Protein AF-R5KH05-F1 (afdb_monomer_lite)

pLDDT: mean 71.32, std 15.43, range [45.47, 95.12]

Secondary structure (DSSP, 8-state):
-THHHHTSSSHHHHHHHHHHHHHHHHHHTSTTHHHHHHHHS-----EETTEE-----HHHHHHHHHHHHHHHHHHHHHHHHHHHSGGGSHHHHHHHHHHHHHHHHHHHHHHHHHHHHHHHHHHHTS---SS-SSHHHHHHHTSSSS-S---

Sequence (151 aa):
MPIQQFIKREKSAGIVLGVSIVIALLLANSPWSEEYFHLFEHKVGFMFNGEPVLYYSLHHWINDGLMSMFFFVVGLELKREFIGGELADPRNTILPIGAAVAGMLVPLLRCGARAQARVHRRRACQPPQHGTANRRRRGRNARSGHNLHPT

Radius of gyration: 29.26 Å; chains: 1; bounding box: 103×37×59 Å

Foldseek 3Di:
DCVVVCVPDPVNVVVVVVVVVVVVVCCCPDPCVVVVVCQQQVQPFDDDPNDRPDRDGNVRVCVVVVVVVVVVVVVVVVVCCCVPHPVVPVVVVVVVVVVVVCVVVVCCVVVVVVVVVVVVVVVVPDPPPPDDPPPVVVVVVVVPPPDDDDD

Structure (mmCIF, N/CA/C/O backbone):
data_AF-R5KH05-F1
#
_entry.id   AF-R5KH05-F1
#
loop_
_atom_site.group_PDB
_atom_site.id
_atom_site.type_symbol
_atom_site.label_atom_id
_atom_site.label_alt_id
_atom_site.label_comp_id
_atom_site.label_asym_id
_atom_site.label_entity_id
_atom_site.label_seq_id
_atom_site.pdbx_PDB_ins_code
_atom_site.Cartn_x
_atom_site.Cartn_y
_atom_site.Cartn_z
_atom_site.occupancy
_atom_site.B_iso_or_equiv
_atom_site.auth_seq_id
_atom_site.auth_comp_id
_atom_site.auth_asym_id
_atom_site.auth_atom_id
_atom_site.pdbx_PDB_model_num
ATOM 1 N N . MET A 1 1 ? -31.233 -1.578 -12.478 1.00 46.84 1 MET A N 1
ATOM 2 C CA . MET A 1 1 ? -30.259 -2.341 -13.296 1.00 46.84 1 MET A CA 1
ATOM 3 C C . MET A 1 1 ? -29.358 -3.175 -12.381 1.00 46.84 1 MET A C 1
ATOM 5 O O . MET A 1 1 ? -28.968 -2.654 -11.339 1.00 46.84 1 MET A O 1
ATOM 9 N N . PRO A 1 2 ? -29.025 -4.433 -12.730 1.00 61.19 2 PRO A N 1
ATOM 10 C CA . PRO A 1 2 ? -28.326 -5.397 -11.856 1.00 61.19 2 PRO A CA 1
ATOM 11 C C . PRO A 1 2 ? -26.914 -4.966 -11.405 1.00 61.19 2 PRO A C 1
ATOM 13 O O . PRO A 1 2 ? -26.422 -5.432 -10.382 1.00 61.19 2 PRO A O 1
ATOM 16 N N . ILE A 1 3 ? -26.303 -3.991 -12.084 1.00 61.16 3 ILE A N 1
ATOM 17 C CA . ILE A 1 3 ? -25.019 -3.373 -11.709 1.00 61.16 3 ILE A CA 1
ATOM 18 C C . ILE A 1 3 ? -25.099 -2.662 -10.340 1.00 61.16 3 ILE A C 1
ATOM 20 O O . ILE A 1 3 ? -24.138 -2.672 -9.577 1.00 61.16 3 ILE A O 1
ATOM 24 N N . GLN A 1 4 ? -26.268 -2.134 -9.955 1.00 61.19 4 GLN A N 1
ATOM 25 C CA . GLN A 1 4 ? -26.442 -1.441 -8.669 1.00 61.19 4 GLN A CA 1
ATOM 26 C C . GLN A 1 4 ? -26.408 -2.373 -7.444 1.00 61.19 4 GLN A C 1
ATOM 28 O O . GLN A 1 4 ? -26.250 -1.897 -6.322 1.00 61.19 4 GLN A O 1
ATOM 33 N N . GLN A 1 5 ? -26.528 -3.692 -7.636 1.00 62.44 5 GLN A N 1
ATOM 34 C CA . GLN A 1 5 ? -26.435 -4.681 -6.554 1.00 62.44 5 GLN A CA 1
ATOM 35 C C . GLN A 1 5 ? -25.016 -5.253 -6.406 1.00 62.44 5 GLN A C 1
ATOM 37 O O . GLN A 1 5 ? -24.610 -5.548 -5.289 1.00 62.44 5 GLN A O 1
ATOM 42 N N . PHE A 1 6 ? -24.221 -5.286 -7.484 1.00 56.44 6 PHE A N 1
ATOM 43 C CA . PHE A 1 6 ? -22.777 -5.579 -7.440 1.00 56.44 6 PHE A CA 1
ATOM 44 C C . PHE A 1 6 ? -21.954 -4.468 -6.761 1.00 56.44 6 PHE A C 1
ATOM 46 O O . PHE A 1 6 ? -20.852 -4.702 -6.273 1.00 56.44 6 PHE A O 1
ATOM 53 N N . ILE A 1 7 ? -22.514 -3.258 -6.696 1.00 58.47 7 ILE A N 1
ATOM 54 C CA . ILE A 1 7 ? -21.934 -2.062 -6.065 1.00 58.47 7 ILE A CA 1
ATOM 55 C C . ILE A 1 7 ? -22.275 -1.973 -4.558 1.00 58.47 7 ILE A C 1
ATOM 57 O O . ILE A 1 7 ? -21.705 -1.161 -3.833 1.00 58.47 7 ILE A O 1
ATOM 61 N N . LYS A 1 8 ? -23.135 -2.860 -4.032 1.00 57.97 8 LYS A N 1
ATOM 62 C CA . LYS A 1 8 ? -23.288 -3.083 -2.583 1.00 57.97 8 LYS A CA 1
ATOM 63 C C . LYS A 1 8 ? -22.264 -4.146 -2.130 1.00 57.97 8 LYS A C 1
ATOM 65 O O . LYS A 1 8 ? -22.435 -5.311 -2.445 1.00 57.97 8 LYS A O 1
ATOM 70 N N . ARG A 1 9 ? -21.211 -3.932 -1.344 1.00 62.25 9 ARG A N 1
ATOM 71 C CA . ARG A 1 9 ? -20.579 -2.732 -0.782 1.00 62.25 9 ARG A CA 1
ATOM 72 C C . ARG A 1 9 ? -19.131 -3.008 -0.301 1.00 62.25 9 ARG A C 1
ATOM 74 O O . ARG A 1 9 ? -18.469 -2.076 0.109 1.00 62.25 9 ARG A O 1
ATOM 81 N N . GLU A 1 10 ? -18.622 -4.247 -0.368 1.00 63.44 10 GLU A N 1
ATOM 82 C CA . GLU A 1 10 ? -17.256 -4.610 0.089 1.00 63.44 10 GLU A CA 1
ATOM 83 C C . GLU A 1 10 ? -16.629 -5.729 -0.770 1.00 63.44 10 GLU A C 1
ATOM 85 O O . GLU A 1 10 ? -15.452 -5.685 -1.120 1.00 63.44 10 GLU A O 1
ATOM 90 N N . LYS A 1 11 ? -17.430 -6.716 -1.199 1.00 70.06 11 LYS A N 1
ATOM 91 C CA . LYS A 1 11 ? -16.936 -7.887 -1.950 1.00 70.06 11 LYS A CA 1
ATOM 92 C C . LYS A 1 11 ? -16.467 -7.580 -3.379 1.00 70.06 11 LYS A C 1
ATOM 94 O O . LYS A 1 11 ? -15.615 -8.290 -3.904 1.00 70.06 11 LYS A O 1
ATOM 99 N N . SER A 1 12 ? -17.001 -6.539 -4.016 1.00 79.12 12 SER A N 1
ATOM 100 C CA . SER A 1 12 ? -16.656 -6.186 -5.398 1.00 79.12 12 SER A CA 1
ATOM 101 C C . SER A 1 12 ? -15.227 -5.662 -5.540 1.00 79.12 12 SER A C 1
ATOM 103 O O . SER A 1 12 ? -14.558 -6.010 -6.511 1.00 79.12 12 SER A O 1
ATOM 105 N N . ALA A 1 13 ? -14.721 -4.918 -4.551 1.00 82.31 13 ALA A N 1
ATOM 106 C CA . ALA A 1 13 ? -13.339 -4.441 -4.541 1.00 82.31 13 ALA A CA 1
ATOM 107 C C . ALA A 1 13 ? -12.331 -5.606 -4.531 1.00 82.31 13 ALA A C 1
ATOM 109 O O . ALA A 1 13 ? -11.367 -5.597 -5.295 1.00 82.31 13 ALA A O 1
ATOM 110 N N . GLY A 1 14 ? -12.598 -6.652 -3.738 1.00 84.69 14 GLY A N 1
ATOM 111 C CA . GLY A 1 14 ? -11.755 -7.850 -3.683 1.00 84.69 14 GLY A CA 1
ATOM 112 C C . GLY A 1 14 ? -11.722 -8.636 -4.998 1.00 84.69 14 GLY A C 1
ATOM 113 O O . GLY A 1 14 ? -10.662 -9.104 -5.405 1.00 84.69 14 GLY A O 1
ATOM 114 N N . ILE A 1 15 ? -12.856 -8.735 -5.702 1.00 87.75 15 ILE A N 1
ATOM 115 C CA . ILE A 1 15 ? -12.928 -9.404 -7.013 1.00 87.75 15 ILE A CA 1
ATOM 116 C C . ILE A 1 15 ? -12.121 -8.626 -8.057 1.00 87.75 15 ILE A C 1
ATOM 118 O O . ILE A 1 15 ? -11.335 -9.226 -8.787 1.00 87.75 15 ILE A O 1
ATOM 122 N N . VAL A 1 16 ? -12.267 -7.297 -8.105 1.00 88.44 16 VAL A N 1
ATOM 123 C CA . VAL A 1 16 ? -11.503 -6.444 -9.032 1.00 88.44 16 VAL A CA 1
ATOM 124 C C . VAL A 1 16 ? -10.000 -6.557 -8.764 1.00 88.44 16 VAL A C 1
ATOM 126 O O . VAL A 1 16 ? -9.224 -6.719 -9.706 1.00 88.44 16 VAL A O 1
ATOM 129 N N . LEU A 1 17 ? -9.583 -6.548 -7.493 1.00 89.44 17 LEU A N 1
ATOM 130 C CA . LEU A 1 17 ? -8.180 -6.737 -7.118 1.00 89.44 17 LEU A CA 1
ATOM 131 C C . LEU A 1 17 ? -7.660 -8.121 -7.534 1.00 89.44 17 LEU A C 1
ATOM 133 O O . LEU A 1 17 ? -6.582 -8.220 -8.115 1.00 89.44 17 LEU A O 1
ATOM 137 N N . GLY A 1 18 ? -8.434 -9.180 -7.286 1.00 91.75 18 GLY A N 1
ATOM 138 C CA . GLY A 1 18 ? -8.072 -10.544 -7.676 1.00 91.75 18 GLY A CA 1
ATOM 139 C C . GLY A 1 18 ? -7.880 -10.689 -9.186 1.00 91.75 18 GLY A C 1
ATOM 140 O O . GLY A 1 18 ? -6.864 -11.221 -9.628 1.00 91.75 18 GLY A O 1
ATOM 141 N N . VAL A 1 19 ? -8.807 -10.152 -9.983 1.00 93.25 19 VAL A N 1
ATOM 142 C CA . VAL A 1 19 ? -8.694 -10.144 -11.451 1.00 93.25 19 VAL A CA 1
ATOM 143 C C . VAL A 1 19 ? -7.465 -9.348 -11.904 1.00 93.25 19 VAL A C 1
ATOM 145 O O . VAL A 1 19 ? -6.727 -9.819 -12.766 1.00 93.25 19 VAL A O 1
ATOM 148 N N . SER A 1 20 ? -7.196 -8.193 -11.288 1.00 90.25 20 SER A N 1
ATOM 149 C CA . SER A 1 20 ? -6.003 -7.383 -11.575 1.00 90.25 20 SER A CA 1
ATOM 150 C C . SER A 1 20 ? -4.701 -8.160 -11.342 1.00 90.25 20 SER A C 1
ATOM 152 O O . SER A 1 20 ? -3.822 -8.164 -12.202 1.00 90.25 20 SER A O 1
ATOM 154 N N . ILE A 1 21 ? -4.600 -8.903 -10.233 1.00 93.56 21 ILE A N 1
ATOM 155 C CA . ILE A 1 21 ? -3.429 -9.743 -9.928 1.00 93.56 21 ILE A CA 1
ATOM 156 C C . ILE A 1 21 ? -3.253 -10.846 -10.975 1.00 93.56 21 ILE A C 1
ATOM 158 O O . ILE A 1 21 ? -2.136 -11.080 -11.434 1.00 93.56 21 ILE A O 1
ATOM 162 N N . VAL A 1 22 ? -4.338 -11.516 -11.375 1.00 94.12 22 VAL A N 1
ATOM 163 C CA . VAL A 1 22 ? -4.277 -12.568 -12.403 1.00 94.12 22 VAL A CA 1
ATOM 164 C C . VAL A 1 22 ? -3.777 -11.996 -13.729 1.00 94.12 22 VAL A C 1
ATOM 166 O O . VAL A 1 22 ? -2.877 -12.571 -14.336 1.00 94.12 22 VAL A O 1
ATOM 169 N N . ILE A 1 23 ? -4.298 -10.842 -14.151 1.00 89.69 23 ILE A N 1
ATOM 170 C CA . ILE A 1 23 ? -3.843 -10.156 -15.368 1.00 89.69 23 ILE A CA 1
ATOM 171 C C . ILE A 1 23 ? -2.360 -9.778 -15.252 1.00 89.69 23 ILE A C 1
ATOM 173 O O . ILE A 1 23 ? -1.593 -10.050 -16.172 1.00 89.69 23 ILE A O 1
ATOM 177 N N . ALA A 1 24 ? -1.935 -9.216 -14.117 1.00 86.69 24 ALA A N 1
ATOM 178 C CA . ALA A 1 24 ? -0.541 -8.847 -13.882 1.00 86.69 24 ALA A CA 1
ATOM 179 C C . ALA A 1 24 ? 0.403 -10.060 -13.946 1.00 86.69 24 ALA A C 1
ATOM 181 O O . ALA A 1 24 ? 1.466 -9.977 -14.556 1.00 86.69 24 ALA A O 1
ATOM 182 N N . LEU A 1 25 ? 0.009 -11.205 -13.376 1.00 87.44 25 LEU A N 1
ATOM 183 C CA . LEU A 1 25 ? 0.785 -12.445 -13.453 1.00 87.44 25 LEU A CA 1
ATOM 184 C C . LEU A 1 25 ? 0.860 -12.991 -14.880 1.00 87.44 25 LEU A C 1
ATOM 186 O O . LEU A 1 25 ? 1.933 -13.418 -15.303 1.00 87.44 25 LEU A O 1
ATOM 190 N N . LEU A 1 26 ? -0.246 -12.969 -15.627 1.00 87.38 26 LEU A N 1
ATOM 191 C CA . LEU A 1 26 ? -0.256 -13.404 -17.025 1.00 87.38 26 LEU A CA 1
ATOM 192 C C . LEU A 1 26 ? 0.657 -12.526 -17.885 1.00 87.38 26 LEU A C 1
ATOM 194 O O . LEU A 1 26 ? 1.440 -13.057 -18.666 1.00 87.38 26 LEU A O 1
ATOM 198 N N . LEU A 1 27 ? 0.609 -11.204 -17.703 1.00 81.12 27 LEU A N 1
ATOM 199 C CA . LEU A 1 27 ? 1.485 -10.264 -18.406 1.00 81.12 27 LEU A CA 1
ATOM 200 C C . LEU A 1 27 ? 2.958 -10.450 -18.021 1.00 81.12 27 LEU A C 1
ATOM 202 O O . LEU A 1 27 ? 3.815 -10.457 -18.899 1.00 81.12 27 LEU A O 1
ATOM 206 N N . ALA A 1 28 ? 3.259 -10.669 -16.738 1.00 77.88 28 ALA A N 1
ATOM 207 C CA . ALA A 1 28 ? 4.629 -10.870 -16.263 1.00 77.88 28 ALA A CA 1
ATOM 208 C C . ALA A 1 28 ? 5.263 -12.184 -16.752 1.00 77.88 28 ALA A C 1
ATOM 210 O O . ALA A 1 28 ? 6.471 -12.237 -16.955 1.00 77.88 28 ALA A O 1
ATOM 211 N N . ASN A 1 29 ? 4.464 -13.240 -16.941 1.00 83.62 29 ASN A N 1
ATOM 212 C CA . ASN A 1 29 ? 4.936 -14.528 -17.469 1.00 83.62 29 ASN A CA 1
ATOM 213 C C . ASN A 1 29 ? 4.856 -14.610 -19.006 1.00 83.62 29 ASN A C 1
ATOM 215 O O . ASN A 1 29 ? 5.259 -15.616 -19.588 1.00 83.62 29 ASN A O 1
ATOM 219 N N . SER A 1 30 ? 4.323 -13.579 -19.666 1.00 78.81 30 SER A N 1
ATOM 220 C CA . SER A 1 30 ? 4.179 -13.528 -21.119 1.00 78.81 30 SER A CA 1
ATOM 221 C C . SER A 1 30 ? 5.464 -13.022 -21.796 1.00 78.81 30 SER A C 1
ATOM 223 O O . SER A 1 30 ? 6.171 -12.179 -21.233 1.00 78.81 30 SER A O 1
ATOM 225 N N . PRO A 1 31 ? 5.767 -13.465 -23.034 1.00 67.88 31 PRO A N 1
ATOM 226 C CA . PRO A 1 31 ? 6.862 -12.923 -23.846 1.00 67.88 31 PRO A CA 1
ATOM 227 C C . PRO A 1 31 ? 6.745 -11.414 -24.149 1.00 67.88 31 PRO A C 1
ATOM 229 O O . PRO A 1 31 ? 7.735 -10.807 -24.534 1.00 67.88 31 PRO A O 1
ATOM 232 N N . TRP A 1 32 ? 5.584 -10.782 -23.920 1.00 60.75 32 TRP A N 1
ATOM 233 C CA . TRP A 1 32 ? 5.419 -9.316 -23.970 1.00 60.75 32 TRP A CA 1
ATOM 234 C C . TRP A 1 32 ? 5.926 -8.570 -22.728 1.00 60.75 32 TRP A C 1
ATOM 236 O O . TRP A 1 32 ? 5.787 -7.349 -22.635 1.00 60.75 32 TRP A O 1
ATOM 246 N N . SER A 1 33 ? 6.517 -9.281 -21.767 1.00 62.84 33 SER A N 1
ATOM 247 C CA . SER A 1 33 ? 7.114 -8.663 -20.585 1.00 62.84 33 SER A CA 1
ATOM 248 C C . SER A 1 33 ? 8.182 -7.631 -20.953 1.00 62.84 33 SER A C 1
ATOM 250 O O . SER A 1 33 ? 8.201 -6.570 -20.341 1.00 62.84 33 SER A O 1
ATOM 252 N N . GLU A 1 34 ? 9.002 -7.865 -21.984 1.00 61.47 34 GLU A N 1
ATOM 253 C CA . GLU A 1 34 ? 10.038 -6.909 -22.399 1.00 61.47 34 GLU A CA 1
ATOM 254 C C . GLU A 1 34 ? 9.452 -5.571 -22.870 1.00 61.47 34 GLU A C 1
ATOM 256 O O . GLU A 1 34 ? 9.904 -4.529 -22.406 1.00 61.47 34 GLU A O 1
ATOM 261 N N . GLU A 1 35 ? 8.403 -5.568 -23.699 1.00 62.78 35 GLU A N 1
ATOM 262 C CA . GLU A 1 35 ? 7.736 -4.327 -24.130 1.00 62.78 35 GLU A CA 1
ATOM 263 C C . GLU A 1 35 ? 7.039 -3.614 -22.961 1.00 62.78 35 GLU A C 1
ATOM 265 O O . GLU A 1 35 ? 7.097 -2.388 -22.850 1.00 62.78 35 GLU A O 1
ATOM 270 N N . TYR A 1 36 ? 6.439 -4.372 -22.037 1.00 60.84 36 TYR A N 1
ATOM 271 C CA . TYR A 1 36 ? 5.827 -3.826 -20.825 1.00 60.84 36 TYR A CA 1
ATOM 272 C C . TYR A 1 36 ? 6.878 -3.182 -19.908 1.00 60.84 36 TYR A C 1
ATOM 274 O O . TYR A 1 36 ? 6.718 -2.037 -19.490 1.00 60.84 36 TYR A O 1
ATOM 282 N N . PHE A 1 37 ? 7.996 -3.861 -19.640 1.00 63.12 37 PHE A N 1
ATOM 283 C CA . PHE A 1 37 ? 9.097 -3.290 -18.867 1.00 63.12 37 PHE A CA 1
ATOM 284 C C . PHE A 1 37 ? 9.703 -2.076 -19.570 1.00 63.12 37 PHE A C 1
ATOM 286 O O . PHE A 1 37 ? 9.957 -1.083 -18.903 1.00 63.12 37 PHE A O 1
ATOM 293 N N . HIS A 1 38 ? 9.835 -2.080 -20.897 1.00 61.97 38 HIS A N 1
ATOM 294 C CA . HIS A 1 38 ? 10.378 -0.943 -21.646 1.00 61.97 38 HIS A CA 1
ATOM 295 C C . HIS A 1 38 ? 9.482 0.310 -21.576 1.00 61.97 38 HIS A C 1
ATOM 297 O O . HIS A 1 38 ? 9.992 1.432 -21.533 1.00 61.97 38 HIS A O 1
ATOM 303 N N . LEU A 1 39 ? 8.154 0.139 -21.505 1.00 61.59 39 LEU A N 1
ATOM 304 C CA . LEU A 1 39 ? 7.194 1.230 -21.279 1.00 61.59 39 LEU A CA 1
ATOM 305 C C . LEU A 1 39 ? 7.249 1.776 -19.840 1.00 61.59 39 LEU A C 1
ATOM 307 O O . LEU A 1 39 ? 7.157 2.986 -19.638 1.00 61.59 39 LEU A O 1
ATOM 311 N N . PHE A 1 40 ? 7.439 0.913 -18.837 1.00 58.56 40 PHE A N 1
ATOM 312 C CA . PHE A 1 40 ? 7.556 1.320 -17.425 1.00 58.56 40 PHE A CA 1
ATOM 313 C C . PHE A 1 40 ? 8.956 1.841 -17.043 1.00 58.56 40 PHE A C 1
ATOM 315 O O . PHE A 1 40 ? 9.086 2.652 -16.120 1.00 58.56 40 PHE A O 1
ATOM 322 N N . GLU A 1 41 ? 9.997 1.404 -17.754 1.00 56.56 41 GLU A N 1
ATOM 323 C CA . GLU A 1 41 ? 11.379 1.888 -17.667 1.00 56.56 41 GLU A CA 1
ATOM 324 C C . GLU A 1 41 ? 11.639 3.114 -18.544 1.00 56.56 41 GLU A C 1
ATOM 326 O O . GLU A 1 41 ? 12.742 3.666 -18.492 1.00 56.56 41 GLU A O 1
ATOM 331 N N . HIS A 1 42 ? 10.655 3.575 -19.326 1.00 54.19 42 HIS A N 1
ATOM 332 C CA . HIS A 1 42 ? 10.810 4.780 -20.128 1.00 54.19 42 HIS A CA 1
ATOM 333 C C . HIS A 1 42 ? 11.092 5.967 -19.197 1.00 54.19 42 HIS A C 1
ATOM 335 O O . HIS A 1 42 ? 10.232 6.457 -18.462 1.00 54.19 42 HIS A O 1
ATOM 341 N N . LYS A 1 43 ? 12.370 6.364 -19.170 1.00 51.78 43 LYS A N 1
ATOM 342 C CA . LYS A 1 43 ? 12.921 7.392 -18.291 1.00 51.78 43 LYS A CA 1
ATOM 343 C C . LYS A 1 43 ? 12.400 8.746 -18.742 1.00 51.78 43 LYS A C 1
ATOM 345 O O . LYS A 1 43 ? 13.030 9.418 -19.554 1.00 51.78 43 LYS A O 1
ATOM 350 N N . VAL A 1 44 ? 11.263 9.162 -18.199 1.00 52.69 44 VAL A N 1
ATOM 351 C CA . VAL A 1 44 ? 10.766 10.533 -18.352 1.00 52.69 44 VAL A CA 1
ATOM 352 C C . VAL A 1 44 ? 11.595 11.442 -17.436 1.00 52.69 44 VAL A C 1
ATOM 354 O O . VAL A 1 44 ? 11.153 11.872 -16.377 1.00 52.69 44 VAL A O 1
ATOM 357 N N . GLY A 1 45 ? 12.858 11.660 -17.803 1.00 48.22 45 GLY A N 1
ATOM 358 C CA . GLY A 1 45 ? 13.766 12.573 -17.120 1.00 48.22 45 GLY A CA 1
ATOM 359 C C . GLY A 1 45 ? 13.768 13.915 -17.835 1.00 48.22 45 GLY A C 1
ATOM 360 O O . GLY A 1 45 ? 14.323 14.033 -18.925 1.00 48.22 45 GLY A O 1
ATOM 361 N N . PHE A 1 46 ? 13.161 14.936 -17.232 1.00 49.44 46 PHE A N 1
ATOM 362 C CA . PHE A 1 46 ? 13.345 16.310 -17.692 1.00 49.44 46 PHE A CA 1
ATOM 363 C C . PHE A 1 46 ? 14.799 16.721 -17.429 1.00 49.44 46 PHE A C 1
ATOM 365 O O . PHE A 1 46 ? 15.235 16.791 -16.279 1.00 49.44 46 PHE A O 1
ATOM 372 N N . MET A 1 47 ? 15.558 16.978 -18.497 1.00 50.19 47 MET A N 1
ATOM 373 C CA . MET A 1 47 ? 16.850 17.650 -18.387 1.00 50.19 47 MET A CA 1
ATOM 374 C C . MET A 1 47 ? 16.595 19.144 -18.209 1.00 50.19 47 MET A C 1
ATOM 376 O O . MET A 1 47 ? 16.037 19.787 -19.097 1.00 50.19 47 MET A O 1
ATOM 380 N N . PHE A 1 48 ? 17.013 19.700 -17.075 1.00 50.81 48 PHE A N 1
ATOM 381 C CA . PHE A 1 48 ? 17.029 21.143 -16.856 1.00 50.81 48 PHE A CA 1
ATOM 382 C C . PHE A 1 48 ? 18.496 21.552 -16.693 1.00 50.81 48 PHE A C 1
ATOM 384 O O . PHE A 1 48 ? 19.169 21.092 -15.777 1.00 50.81 48 PHE A O 1
ATOM 391 N N . ASN A 1 49 ? 19.022 22.361 -17.617 1.00 52.50 49 ASN A N 1
ATOM 392 C CA . ASN A 1 49 ? 20.412 22.846 -17.604 1.00 52.50 49 ASN A CA 1
ATOM 393 C C . ASN A 1 49 ? 21.521 21.768 -17.544 1.00 52.50 49 ASN A C 1
ATOM 395 O O . ASN A 1 49 ? 22.536 21.960 -16.883 1.00 52.50 49 ASN A O 1
ATOM 399 N N . GLY A 1 50 ? 21.370 20.641 -18.248 1.00 64.12 50 GLY A N 1
ATOM 400 C CA . GLY A 1 50 ? 22.438 19.632 -18.364 1.00 64.12 50 GLY A CA 1
ATOM 401 C C . GLY A 1 50 ? 22.678 18.786 -17.108 1.00 64.12 50 GLY A C 1
ATOM 402 O O . GLY A 1 50 ? 23.483 17.861 -17.159 1.00 64.12 50 GLY A O 1
ATOM 403 N N . GLU A 1 51 ? 21.937 19.042 -16.027 1.00 58.94 51 GLU A N 1
ATOM 404 C CA . GLU A 1 51 ? 21.891 18.191 -14.846 1.00 58.94 51 GLU A CA 1
ATOM 405 C C . GLU A 1 51 ? 20.556 17.418 -14.819 1.00 58.94 51 GLU A C 1
ATOM 407 O O . GLU A 1 51 ? 19.475 17.981 -15.031 1.00 58.94 51 GLU A O 1
ATOM 412 N N . PRO A 1 52 ? 20.592 16.101 -14.602 1.00 55.62 52 PRO A N 1
ATOM 413 C CA . PRO A 1 52 ? 19.409 15.256 -14.527 1.00 55.62 52 PRO A CA 1
ATOM 414 C C . PRO A 1 52 ? 18.716 15.435 -13.167 1.00 55.62 52 PRO A C 1
ATOM 416 O O . PRO A 1 52 ? 19.091 14.827 -12.167 1.00 55.62 52 PRO A O 1
ATOM 419 N N . VAL A 1 53 ? 17.689 16.288 -13.129 1.00 56.75 53 VAL A N 1
ATOM 420 C CA . VAL A 1 53 ? 17.008 16.687 -11.882 1.00 56.75 53 VAL A CA 1
ATO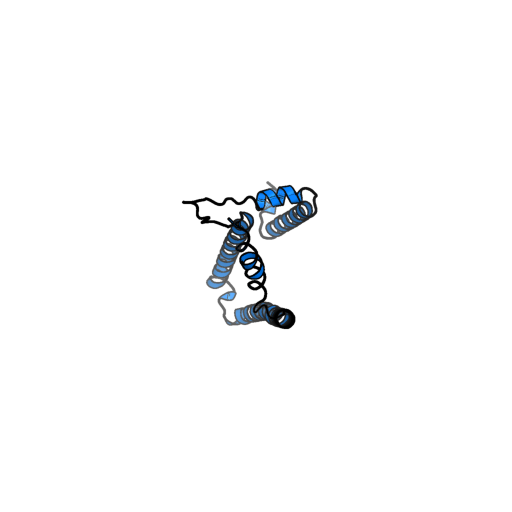M 421 C C . VAL A 1 53 ? 15.964 15.658 -11.410 1.00 56.75 53 VAL A C 1
ATOM 423 O O . VAL A 1 53 ? 15.680 15.581 -10.218 1.00 56.75 53 VAL A O 1
ATOM 426 N N . LEU A 1 54 ? 15.416 14.817 -12.300 1.00 49.91 54 LEU A N 1
ATOM 427 C CA . LEU A 1 54 ? 14.399 13.811 -11.951 1.00 49.91 54 LEU A CA 1
ATOM 428 C C . LEU A 1 54 ? 14.717 12.430 -12.539 1.00 49.91 54 LEU A C 1
ATOM 430 O O . LEU A 1 54 ? 14.311 12.086 -13.645 1.00 49.91 54 LEU A O 1
ATOM 434 N N . TYR A 1 55 ? 15.426 11.615 -11.758 1.00 54.66 55 TYR A N 1
ATOM 435 C CA . TYR A 1 55 ? 15.714 10.205 -12.043 1.00 54.66 55 TYR A CA 1
ATOM 436 C C . TYR A 1 55 ? 14.680 9.248 -11.428 1.00 54.66 55 TYR A C 1
ATOM 438 O O . TYR A 1 55 ? 15.046 8.245 -10.818 1.00 54.66 55 TYR A O 1
ATOM 446 N N . TYR A 1 56 ? 13.386 9.536 -11.555 1.00 56.53 56 TYR A N 1
ATOM 447 C CA . TYR A 1 56 ? 12.354 8.617 -11.072 1.00 56.53 56 TYR A CA 1
ATOM 448 C C . TYR A 1 56 ? 11.651 7.941 -12.245 1.00 56.53 56 TYR A C 1
ATOM 450 O O . TYR A 1 56 ? 10.988 8.590 -13.048 1.00 56.53 56 TYR A O 1
ATOM 458 N N . SER A 1 57 ? 11.822 6.621 -12.358 1.00 65.56 57 SER A N 1
ATOM 459 C CA . SER A 1 57 ? 11.058 5.804 -13.303 1.00 65.56 57 SER A CA 1
ATOM 460 C C . SER A 1 57 ? 9.563 5.943 -13.009 1.00 65.56 57 SER A C 1
ATOM 462 O O . SER A 1 57 ? 9.170 5.984 -11.840 1.00 65.56 57 SER A O 1
ATOM 464 N N . LEU A 1 58 ? 8.723 5.947 -14.048 1.00 70.12 58 LEU A N 1
ATOM 465 C CA . LEU A 1 58 ? 7.259 5.998 -13.915 1.00 70.12 58 LEU A CA 1
ATOM 466 C C . LEU A 1 58 ? 6.733 4.939 -12.940 1.00 70.12 58 LEU A C 1
ATOM 468 O O . LEU A 1 58 ? 5.849 5.217 -12.136 1.00 70.12 58 LEU A O 1
ATOM 472 N N . HIS A 1 59 ? 7.344 3.754 -12.946 1.00 74.69 59 HIS A N 1
ATOM 473 C CA . HIS A 1 59 ? 7.043 2.692 -11.992 1.00 74.69 59 HIS A CA 1
ATOM 474 C C . HIS A 1 59 ? 7.167 3.133 -10.521 1.00 74.69 59 HIS A C 1
ATOM 476 O O . HIS A 1 59 ? 6.298 2.812 -9.714 1.00 74.69 59 HIS A O 1
ATOM 482 N N . HIS A 1 60 ? 8.208 3.892 -10.167 1.00 76.88 60 HIS A N 1
ATOM 483 C CA . HIS A 1 60 ? 8.409 4.351 -8.792 1.00 76.88 60 HIS A CA 1
ATOM 484 C C . HIS A 1 60 ? 7.379 5.410 -8.400 1.00 76.88 60 HIS A C 1
ATOM 486 O O . HIS A 1 60 ? 6.783 5.320 -7.333 1.00 76.88 60 HIS A O 1
ATOM 492 N N . TRP A 1 61 ? 7.103 6.359 -9.301 1.00 82.81 61 TRP A N 1
ATOM 493 C CA . TRP A 1 61 ? 6.095 7.393 -9.061 1.00 82.81 61 TRP A CA 1
ATOM 494 C C . TRP A 1 61 ? 4.695 6.800 -8.876 1.00 82.81 61 TRP A C 1
ATOM 496 O O . TRP A 1 61 ? 3.976 7.184 -7.957 1.00 82.81 61 TRP A O 1
ATOM 506 N N . ILE A 1 62 ? 4.322 5.824 -9.710 1.00 84.75 62 ILE A N 1
ATOM 507 C CA . ILE A 1 62 ? 3.034 5.131 -9.604 1.00 84.75 62 ILE A CA 1
ATOM 508 C C . ILE A 1 62 ? 2.958 4.335 -8.298 1.00 84.75 62 ILE A C 1
ATOM 510 O O . ILE A 1 62 ? 1.931 4.386 -7.628 1.00 84.75 62 ILE A O 1
ATOM 514 N N . ASN A 1 63 ? 4.023 3.624 -7.915 1.00 88.56 63 ASN A N 1
ATOM 515 C CA . ASN A 1 63 ? 4.050 2.850 -6.675 1.00 88.56 63 ASN A CA 1
ATOM 516 C C . ASN A 1 63 ? 3.885 3.747 -5.439 1.00 88.56 63 ASN A C 1
ATOM 518 O O . ASN A 1 63 ? 3.032 3.479 -4.592 1.00 88.56 63 ASN A O 1
ATOM 522 N N . ASP A 1 64 ? 4.636 4.844 -5.367 1.00 88.81 64 ASP A N 1
ATOM 523 C CA . ASP A 1 64 ? 4.554 5.787 -4.251 1.00 88.81 64 ASP A CA 1
ATOM 524 C C . ASP A 1 64 ? 3.215 6.538 -4.243 1.00 88.81 64 ASP A C 1
ATOM 526 O O . ASP A 1 64 ? 2.595 6.712 -3.191 1.00 88.81 64 ASP A O 1
ATOM 530 N N . GLY A 1 65 ? 2.718 6.925 -5.422 1.00 91.06 65 GLY A N 1
ATOM 531 C CA . GLY A 1 65 ? 1.421 7.572 -5.597 1.00 91.06 65 GLY A CA 1
ATOM 532 C C . GLY A 1 65 ? 0.262 6.679 -5.153 1.00 91.06 65 GLY A C 1
ATOM 533 O O . GLY A 1 65 ? -0.544 7.093 -4.316 1.00 91.06 65 GLY A O 1
ATOM 534 N N . LEU A 1 66 ? 0.209 5.439 -5.651 1.00 91.25 66 LEU A N 1
ATOM 535 C CA . LEU A 1 66 ? -0.797 4.441 -5.270 1.00 91.25 66 LEU A CA 1
ATOM 536 C C . LEU A 1 66 ? -0.734 4.120 -3.777 1.00 91.25 66 LEU A C 1
ATOM 538 O O . LEU A 1 66 ? -1.785 4.058 -3.141 1.00 91.25 66 LEU A O 1
ATOM 542 N N . MET A 1 67 ? 0.465 3.968 -3.201 1.00 92.38 67 MET A N 1
ATOM 543 C CA . MET A 1 67 ? 0.626 3.767 -1.758 1.00 92.38 67 MET A CA 1
ATOM 544 C C . MET A 1 67 ? 0.097 4.959 -0.963 1.00 92.3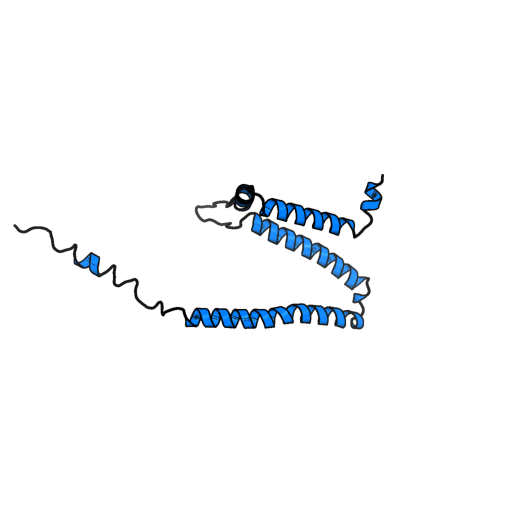8 67 MET A C 1
ATOM 546 O O . MET A 1 67 ? -0.637 4.760 0.002 1.00 92.38 67 MET A O 1
ATOM 550 N N . SER A 1 68 ? 0.402 6.194 -1.374 1.00 94.69 68 SER A N 1
ATOM 551 C CA . SER A 1 68 ? -0.104 7.387 -0.684 1.00 94.69 68 SER A CA 1
ATOM 552 C C . SER A 1 68 ? -1.632 7.472 -0.727 1.00 94.69 68 SER A C 1
ATOM 554 O O . SER A 1 68 ? -2.258 7.728 0.300 1.00 94.69 68 SER A O 1
ATOM 556 N N . MET A 1 69 ? -2.244 7.170 -1.878 1.00 94.56 69 MET A N 1
ATOM 557 C CA . MET A 1 69 ? -3.697 7.148 -2.036 1.00 94.56 69 MET A CA 1
ATOM 558 C C . MET A 1 69 ? -4.325 6.035 -1.189 1.00 94.56 69 MET A C 1
ATOM 560 O O . MET A 1 69 ? -5.319 6.265 -0.504 1.00 94.56 69 MET A O 1
ATOM 564 N N . PHE A 1 70 ? -3.724 4.842 -1.182 1.00 92.56 70 PHE A N 1
ATOM 565 C CA . PHE A 1 70 ? -4.159 3.719 -0.352 1.00 92.56 70 PHE A CA 1
ATOM 566 C C . PHE A 1 70 ? -4.123 4.073 1.139 1.00 92.56 70 PHE A C 1
ATOM 568 O O . PHE A 1 70 ? -5.137 3.946 1.827 1.00 92.56 70 PHE A O 1
ATOM 575 N N . PHE A 1 71 ? -2.991 4.584 1.634 1.00 92.62 71 PHE A N 1
ATOM 576 C CA . PHE A 1 71 ? -2.859 5.004 3.030 1.00 92.62 71 PHE A CA 1
ATOM 577 C C . PHE A 1 71 ? -3.789 6.160 3.386 1.00 92.62 71 PHE A C 1
ATOM 579 O O . PHE A 1 71 ? -4.273 6.216 4.513 1.00 92.62 71 PHE A O 1
ATOM 586 N N . PHE A 1 72 ? -4.079 7.060 2.447 1.00 95.12 72 PHE A N 1
ATOM 587 C CA . PHE A 1 72 ? -5.045 8.130 2.657 1.00 95.12 72 PHE A CA 1
ATOM 588 C C . PHE A 1 72 ? -6.458 7.582 2.888 1.00 95.12 72 PHE A C 1
ATOM 590 O O . PHE A 1 72 ? -7.090 7.945 3.880 1.00 95.12 72 PHE A O 1
ATOM 597 N N . VAL A 1 73 ? -6.940 6.671 2.033 1.00 92.88 73 VAL A N 1
ATOM 598 C CA . VAL A 1 73 ? -8.267 6.050 2.204 1.00 92.88 73 VAL A CA 1
ATOM 599 C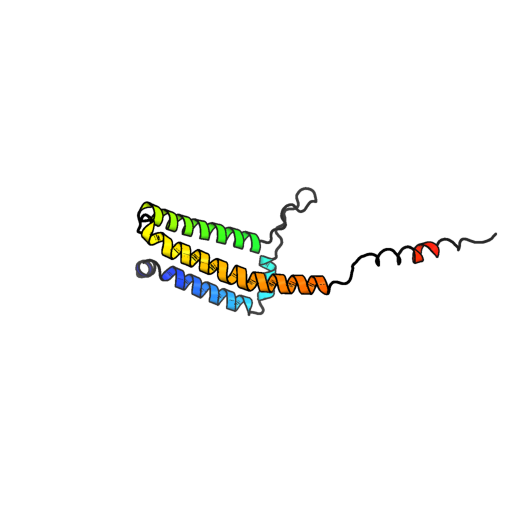 C . VAL A 1 73 ? -8.335 5.252 3.506 1.00 92.88 73 VAL A C 1
ATOM 601 O O . VAL A 1 73 ? -9.241 5.481 4.305 1.00 92.88 73 VAL A O 1
ATOM 604 N N . VAL A 1 74 ? -7.343 4.397 3.774 1.00 91.44 74 VAL A N 1
ATOM 605 C CA . VAL A 1 74 ? -7.264 3.626 5.030 1.00 91.44 74 VAL A CA 1
ATOM 606 C C . VAL A 1 74 ? -7.198 4.555 6.246 1.00 91.44 74 VAL A C 1
ATOM 608 O O . VAL A 1 74 ? -7.830 4.295 7.266 1.00 91.44 74 VAL A O 1
ATOM 611 N N . GLY A 1 75 ? -6.478 5.673 6.147 1.00 92.50 75 GLY A N 1
ATOM 612 C CA . GLY A 1 75 ? -6.397 6.682 7.200 1.00 92.50 75 GLY A CA 1
ATOM 613 C C . GLY A 1 75 ? -7.733 7.376 7.468 1.00 92.50 75 GLY A C 1
ATOM 614 O O . GLY A 1 75 ? -8.076 7.607 8.628 1.00 92.50 75 GLY A O 1
ATOM 615 N N . LEU A 1 76 ? -8.516 7.680 6.427 1.00 92.38 76 LEU A N 1
ATOM 616 C CA . LEU A 1 76 ? -9.871 8.222 6.573 1.00 92.38 76 LEU A CA 1
ATOM 617 C C . LEU A 1 76 ? -10.823 7.210 7.217 1.00 92.38 76 LEU A C 1
ATOM 619 O O . LEU A 1 76 ? -11.610 7.591 8.086 1.00 92.38 76 LEU A O 1
ATOM 623 N N . GLU A 1 77 ? -10.736 5.937 6.833 1.00 88.88 77 GLU A N 1
ATOM 624 C CA . GLU A 1 77 ? -11.513 4.859 7.451 1.00 88.88 77 GLU A CA 1
ATOM 625 C C . GLU A 1 77 ? -11.156 4.694 8.931 1.00 88.88 77 GLU A C 1
ATOM 627 O O . GLU A 1 77 ? -12.048 4.691 9.782 1.00 88.88 77 GLU A O 1
ATOM 632 N N . LEU A 1 78 ? -9.859 4.669 9.256 1.00 87.69 78 LEU A N 1
ATOM 633 C CA . LEU A 1 78 ? -9.379 4.566 10.632 1.00 87.69 78 LEU A CA 1
ATOM 634 C C . LEU A 1 78 ? -9.799 5.778 11.471 1.00 87.69 78 LEU A C 1
ATOM 636 O O . LEU A 1 78 ? -10.265 5.618 12.596 1.00 87.69 78 LEU A O 1
ATOM 640 N N . LYS A 1 79 ? -9.695 6.997 10.927 1.00 86.69 79 LYS A N 1
ATOM 641 C CA . LYS A 1 79 ? -10.146 8.221 11.607 1.00 86.69 79 LYS A CA 1
ATOM 642 C C . LYS A 1 79 ? -11.653 8.204 11.869 1.00 86.69 79 LYS A C 1
ATOM 644 O O . LYS A 1 79 ? -12.085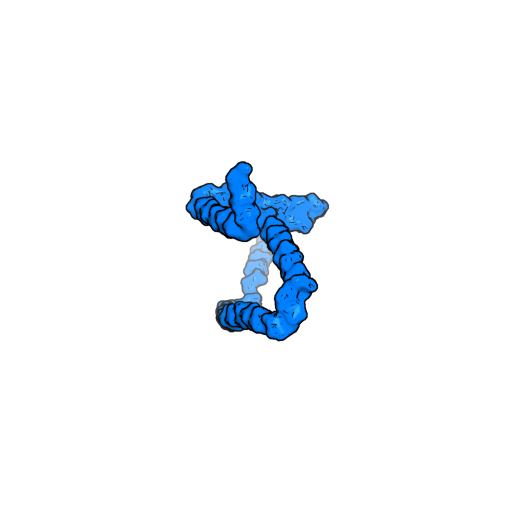 8.666 12.923 1.00 86.69 79 LYS A O 1
ATOM 649 N N . ARG A 1 80 ? -12.455 7.683 10.932 1.00 86.94 80 ARG A N 1
ATOM 650 C CA . ARG A 1 80 ? -13.909 7.540 11.102 1.00 86.94 80 ARG A CA 1
ATOM 651 C C . ARG A 1 80 ? -14.235 6.609 12.268 1.00 86.94 80 ARG A C 1
ATOM 653 O O . ARG A 1 80 ? -15.061 6.959 13.105 1.00 86.94 80 ARG A O 1
ATOM 660 N N . GLU A 1 81 ? -13.563 5.465 12.330 1.00 84.31 81 GLU A N 1
ATOM 661 C CA . GLU A 1 81 ? -13.757 4.473 13.390 1.00 84.31 81 GLU A CA 1
ATOM 662 C C . GLU A 1 81 ? -13.260 4.974 14.754 1.00 84.31 81 GLU A C 1
ATOM 664 O O . GLU A 1 81 ? -13.850 4.676 15.786 1.00 84.31 81 GLU A O 1
ATOM 669 N N . PHE A 1 82 ? -12.220 5.809 14.761 1.00 81.56 82 PHE A N 1
ATOM 670 C CA . PHE A 1 82 ? -11.697 6.423 15.979 1.00 81.56 82 PHE A CA 1
ATOM 671 C C . PHE A 1 82 ? -12.650 7.465 16.594 1.00 81.56 82 PHE A C 1
ATOM 673 O O . PHE A 1 82 ? -12.694 7.613 17.810 1.00 81.56 82 PHE A O 1
ATOM 680 N N . ILE A 1 83 ? -13.405 8.204 15.769 1.00 81.56 83 ILE A N 1
ATOM 681 C CA . ILE A 1 83 ? -14.296 9.289 16.229 1.00 81.56 83 ILE A CA 1
ATOM 682 C C . ILE A 1 83 ? -15.710 8.784 16.555 1.00 81.56 83 ILE A C 1
ATOM 684 O O . ILE A 1 83 ? -16.350 9.320 17.455 1.00 81.56 83 ILE A O 1
ATOM 688 N N . GLY A 1 84 ? -16.221 7.798 15.814 1.00 71.38 84 GLY A N 1
ATOM 689 C CA . GLY A 1 84 ? -17.618 7.355 15.917 1.00 71.38 84 GLY A CA 1
ATOM 690 C C . GLY A 1 84 ? -17.817 5.849 16.066 1.00 71.38 84 GLY A C 1
ATOM 691 O O . GLY A 1 84 ? -18.950 5.395 15.921 1.00 71.38 84 GLY A O 1
ATOM 692 N N . GLY A 1 85 ? -16.748 5.084 16.294 1.00 67.94 85 GLY A N 1
ATOM 693 C CA . GLY A 1 85 ? -16.763 3.622 16.310 1.00 67.94 85 GLY A CA 1
ATOM 694 C C . GLY A 1 85 ? -16.231 3.000 17.602 1.00 67.94 85 GLY A C 1
ATOM 695 O O . GLY A 1 85 ? -15.978 3.671 18.604 1.00 67.94 85 GLY A O 1
ATOM 696 N N . GLU A 1 86 ? -16.055 1.681 17.565 1.00 59.91 86 GLU A N 1
ATOM 697 C CA . GLU A 1 86 ? -15.727 0.828 18.722 1.00 59.91 86 GLU A CA 1
ATOM 698 C C . GLU A 1 86 ? -14.283 1.027 19.236 1.00 59.91 86 GLU A C 1
ATOM 700 O O . GLU A 1 86 ? -13.938 0.587 20.333 1.00 59.91 86 GLU A O 1
ATOM 705 N N . LEU A 1 87 ? -13.439 1.730 18.464 1.00 56.84 87 LEU A N 1
ATOM 706 C CA . LEU A 1 87 ? -12.053 2.067 18.818 1.00 56.84 87 LEU A CA 1
ATOM 707 C C . LEU A 1 87 ? -11.915 3.287 19.743 1.00 56.84 87 LEU A C 1
ATOM 709 O O . LEU A 1 87 ? -10.807 3.559 20.217 1.00 56.84 87 LEU A O 1
ATOM 713 N N . ALA A 1 88 ? -13.005 4.010 20.019 1.00 62.19 88 ALA A N 1
ATOM 714 C CA . ALA A 1 88 ? -13.000 5.104 20.990 1.00 62.19 88 ALA A CA 1
ATOM 715 C C . ALA A 1 88 ? -12.759 4.606 22.428 1.00 62.19 88 ALA A C 1
ATOM 717 O O . ALA A 1 88 ? -12.269 5.367 23.264 1.00 62.19 88 ALA A O 1
ATOM 718 N N . ASP A 1 89 ? -13.064 3.333 22.717 1.00 73.69 89 ASP A N 1
ATOM 719 C CA . ASP A 1 89 ? -12.758 2.730 24.011 1.00 73.69 89 ASP A CA 1
ATOM 720 C C . ASP A 1 89 ? -11.301 2.220 24.030 1.00 73.69 89 ASP A C 1
ATOM 722 O O . ASP A 1 89 ? -10.961 1.246 23.342 1.00 73.69 89 ASP A O 1
ATOM 726 N N . PRO A 1 90 ? -10.404 2.834 24.826 1.00 73.50 90 PRO A N 1
ATOM 727 C CA . PRO A 1 90 ? -9.001 2.432 24.888 1.00 73.50 90 PRO A CA 1
ATOM 728 C C . PRO A 1 90 ? -8.826 0.977 25.338 1.00 73.50 90 PRO A C 1
ATOM 730 O O . PRO A 1 90 ? -7.799 0.366 25.042 1.00 73.50 90 PRO A O 1
ATOM 733 N N . ARG A 1 91 ? -9.818 0.387 26.016 1.00 78.00 91 ARG A N 1
ATOM 734 C CA . ARG A 1 91 ? -9.752 -0.993 26.501 1.00 78.00 91 ARG A CA 1
ATOM 735 C C . ARG A 1 91 ? -9.836 -2.020 25.372 1.00 78.00 91 ARG A C 1
ATOM 737 O O . ARG A 1 91 ? -9.168 -3.049 25.452 1.00 78.00 91 ARG A O 1
ATOM 744 N N . ASN A 1 92 ? -10.600 -1.728 24.320 1.00 75.38 92 ASN A N 1
ATOM 745 C CA . ASN A 1 92 ? -10.777 -2.627 23.175 1.00 75.38 92 ASN A CA 1
ATOM 746 C C . ASN A 1 92 ? -9.638 -2.480 22.146 1.00 75.38 92 ASN A C 1
ATOM 748 O O . ASN A 1 92 ? -9.302 -3.417 21.426 1.00 75.38 92 ASN A O 1
ATOM 752 N N . THR A 1 93 ? -8.974 -1.322 22.136 1.00 79.50 93 THR A N 1
ATOM 753 C CA . THR A 1 93 ? -7.921 -0.966 21.171 1.00 79.50 93 THR A CA 1
ATOM 754 C C . THR A 1 93 ? -6.532 -1.534 21.525 1.00 79.50 93 THR A C 1
ATOM 756 O O . THR A 1 93 ? -5.692 -1.726 20.643 1.00 79.50 93 THR A O 1
ATOM 759 N N . ILE A 1 94 ? -6.279 -1.892 22.790 1.00 84.81 94 ILE A N 1
ATOM 760 C CA . ILE A 1 94 ? -4.987 -2.458 23.240 1.00 84.81 94 ILE A CA 1
ATOM 761 C C . ILE A 1 94 ? -4.669 -3.803 22.563 1.00 84.81 94 ILE A C 1
ATOM 763 O O . ILE A 1 94 ? -3.520 -4.051 22.192 1.00 84.81 94 ILE A O 1
ATOM 767 N N . LEU A 1 95 ? -5.676 -4.664 22.381 1.00 84.69 95 LEU A N 1
ATOM 768 C CA . LEU A 1 95 ? -5.525 -5.996 21.782 1.00 84.69 95 LEU A CA 1
ATOM 769 C C . LEU A 1 95 ? -5.072 -5.923 20.302 1.00 84.69 95 LEU A C 1
ATOM 771 O O . LEU A 1 95 ? -4.036 -6.514 19.978 1.00 84.69 95 LEU A O 1
ATOM 775 N N . PRO A 1 96 ? -5.750 -5.167 19.409 1.00 85.50 96 PRO A N 1
ATOM 776 C CA . PRO A 1 96 ? -5.305 -4.957 18.029 1.00 85.50 96 PRO A CA 1
ATOM 777 C C . PRO A 1 96 ? -3.932 -4.291 17.910 1.00 85.50 96 PRO A C 1
ATOM 779 O O . PRO A 1 96 ? -3.118 -4.721 17.093 1.00 85.50 96 PRO A O 1
ATOM 782 N N . ILE A 1 97 ? -3.643 -3.271 18.729 1.00 87.06 97 ILE A N 1
ATOM 783 C CA . ILE A 1 97 ? -2.338 -2.589 18.702 1.00 87.06 97 ILE A CA 1
ATOM 784 C C . ILE A 1 97 ? -1.224 -3.564 19.086 1.00 87.06 97 ILE A C 1
ATOM 786 O O . ILE A 1 97 ? -0.211 -3.645 18.389 1.00 87.06 97 ILE A O 1
ATOM 790 N N . GLY A 1 98 ? -1.415 -4.341 20.156 1.00 90.06 98 GLY A N 1
ATOM 791 C CA . GLY A 1 98 ? -0.457 -5.363 20.575 1.00 90.06 98 GLY A CA 1
ATOM 792 C C . GLY A 1 98 ? -0.206 -6.403 19.480 1.00 90.06 98 GLY A C 1
ATOM 793 O O . GLY A 1 98 ? 0.947 -6.727 19.190 1.00 90.06 98 GLY A O 1
ATOM 794 N N . ALA A 1 99 ? -1.268 -6.866 18.814 1.00 88.81 99 ALA A N 1
ATOM 795 C CA . ALA A 1 99 ? -1.168 -7.795 17.690 1.00 88.81 99 ALA A CA 1
ATOM 796 C C . ALA A 1 99 ? -0.419 -7.190 16.486 1.00 88.81 99 ALA A C 1
ATOM 798 O O . ALA A 1 99 ? 0.438 -7.858 15.905 1.00 88.81 99 ALA A O 1
ATOM 799 N N . ALA A 1 100 ? -0.679 -5.925 16.140 1.00 90.12 100 ALA A N 1
ATOM 800 C CA . ALA A 1 100 ? 0.003 -5.228 15.048 1.00 90.12 100 ALA A CA 1
ATOM 801 C C . ALA A 1 100 ? 1.506 -5.050 15.327 1.00 90.12 100 ALA A C 1
ATOM 803 O O . ALA A 1 100 ? 2.346 -5.350 14.475 1.00 90.12 100 ALA A O 1
ATOM 804 N N . VAL A 1 101 ? 1.857 -4.629 16.546 1.00 93.50 101 VAL A N 1
ATOM 805 C CA . VAL A 1 101 ? 3.250 -4.459 16.984 1.00 93.50 101 VAL A CA 1
ATOM 806 C C . VAL A 1 101 ? 3.987 -5.800 16.982 1.00 93.50 101 VAL A C 1
ATOM 808 O O . VAL A 1 101 ? 5.096 -5.892 16.451 1.00 93.50 101 VAL A O 1
ATOM 811 N N . ALA A 1 102 ? 3.362 -6.864 17.491 1.00 90.50 102 ALA A N 1
ATOM 812 C CA . ALA A 1 102 ? 3.927 -8.211 17.447 1.00 90.50 102 ALA A CA 1
ATOM 813 C C . ALA A 1 102 ? 4.121 -8.713 16.002 1.00 90.50 102 ALA A C 1
ATOM 815 O O . ALA A 1 102 ? 5.179 -9.258 15.677 1.00 90.50 102 ALA A O 1
ATOM 816 N N . GLY A 1 103 ? 3.147 -8.473 15.117 1.00 90.50 103 GLY A N 1
ATOM 817 C CA . GLY A 1 103 ? 3.207 -8.835 13.699 1.00 90.50 103 GLY A CA 1
ATOM 818 C C . GLY A 1 103 ? 4.342 -8.151 12.932 1.00 90.50 103 GLY A C 1
ATOM 819 O O . GLY A 1 103 ? 4.917 -8.765 12.036 1.00 90.50 103 GLY A O 1
ATOM 820 N N . MET A 1 104 ? 4.721 -6.925 13.310 1.00 91.88 104 MET A N 1
ATOM 821 C CA . MET A 1 104 ? 5.863 -6.208 12.725 1.00 91.88 104 MET A CA 1
ATOM 822 C C . MET A 1 104 ? 7.206 -6.597 13.368 1.00 91.88 104 MET A C 1
ATOM 824 O O . MET A 1 104 ? 8.209 -6.760 12.667 1.00 91.88 104 MET A O 1
ATOM 828 N N . LEU A 1 105 ? 7.242 -6.787 14.692 1.00 93.31 105 LEU A N 1
ATOM 829 C CA . LEU A 1 105 ? 8.461 -7.133 15.435 1.00 93.31 105 LEU A CA 1
ATOM 830 C C . LEU A 1 105 ? 8.985 -8.532 15.100 1.00 93.31 105 LEU A C 1
ATOM 832 O O . LEU A 1 105 ? 10.197 -8.712 14.982 1.00 93.31 105 LEU A O 1
ATOM 836 N N . VAL A 1 106 ? 8.106 -9.525 14.928 1.00 92.75 106 VAL A N 1
ATOM 837 C CA . VAL A 1 106 ? 8.520 -10.917 14.674 1.00 92.75 106 VAL A CA 1
ATOM 838 C C . VAL A 1 106 ? 9.342 -11.047 13.377 1.00 92.75 106 VAL A C 1
ATOM 840 O O . VAL A 1 106 ? 10.453 -11.590 13.435 1.00 92.75 106 VAL A O 1
ATOM 843 N N . PRO A 1 107 ? 8.891 -10.529 12.214 1.00 87.62 107 PRO A N 1
ATOM 844 C CA . PRO A 1 107 ? 9.700 -10.494 10.999 1.00 87.62 107 PRO A CA 1
ATOM 845 C C . PRO A 1 107 ? 10.933 -9.605 11.138 1.00 87.62 107 PRO A C 1
ATOM 847 O O . PRO A 1 107 ? 12.004 -10.009 10.691 1.00 87.62 107 PRO A O 1
ATOM 850 N N . LEU A 1 108 ? 10.819 -8.432 11.774 1.00 90.38 108 LEU A N 1
ATOM 851 C CA . LEU A 1 108 ? 11.944 -7.509 11.942 1.00 90.38 108 LEU A CA 1
ATOM 852 C C . LEU A 1 108 ? 13.098 -8.159 12.713 1.00 90.38 108 LEU A C 1
ATOM 854 O O . LEU A 1 108 ? 14.239 -8.105 12.264 1.00 90.38 108 LEU A O 1
ATOM 858 N N . LEU A 1 109 ? 12.812 -8.841 13.822 1.00 90.38 109 LEU A N 1
ATOM 859 C CA . LEU A 1 109 ? 13.822 -9.540 14.618 1.00 90.38 109 LEU A CA 1
ATOM 860 C C . LEU A 1 109 ? 14.357 -10.777 13.888 1.00 90.38 109 LEU A C 1
ATOM 862 O O . LEU A 1 109 ? 15.569 -10.980 13.816 1.00 90.38 109 LEU A O 1
ATOM 866 N N . ARG A 1 110 ? 13.480 -11.597 13.294 1.00 87.56 110 ARG A N 1
ATOM 867 C CA . ARG A 1 110 ? 13.885 -12.852 12.634 1.00 87.56 110 ARG A CA 1
ATOM 868 C C . ARG A 1 110 ? 14.662 -12.611 11.340 1.00 87.56 110 ARG A C 1
ATOM 870 O O . ARG A 1 110 ? 15.689 -13.254 11.114 1.00 87.56 110 ARG A O 1
ATOM 877 N N . CYS A 1 111 ? 14.182 -11.719 10.478 1.00 77.94 111 CYS A N 1
ATOM 878 C CA . CYS A 1 111 ? 14.865 -11.352 9.241 1.00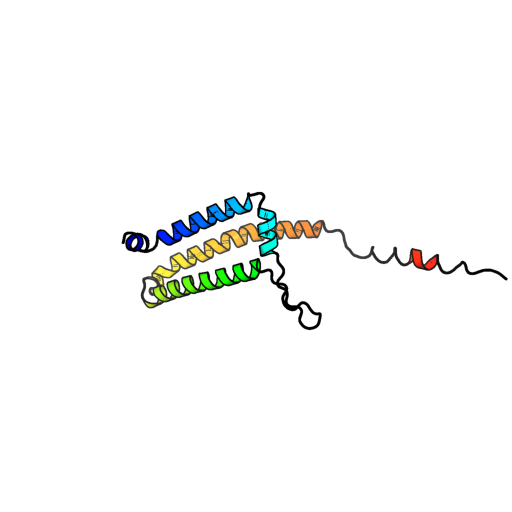 77.94 111 CYS A CA 1
ATOM 879 C C . CYS A 1 111 ? 16.023 -10.398 9.506 1.00 77.94 111 CYS A C 1
ATOM 881 O O . CYS A 1 111 ? 17.069 -10.601 8.904 1.00 77.94 111 CYS A O 1
ATOM 883 N N . GLY A 1 112 ? 15.901 -9.437 10.425 1.00 80.19 112 GLY A N 1
ATOM 884 C CA . GLY A 1 112 ? 16.994 -8.541 10.814 1.00 80.19 112 GLY A CA 1
ATOM 885 C C . GLY A 1 112 ? 18.202 -9.306 11.343 1.00 80.19 112 GLY A C 1
ATOM 886 O O . GLY A 1 112 ? 19.300 -9.140 10.817 1.00 80.19 112 GLY A O 1
ATOM 887 N N . ALA A 1 113 ? 17.997 -10.261 12.257 1.00 75.81 113 ALA A N 1
ATOM 888 C CA . ALA A 1 113 ? 19.075 -11.116 12.758 1.00 75.81 113 ALA A CA 1
ATOM 889 C C . ALA A 1 113 ? 19.730 -11.953 11.642 1.00 75.81 113 ALA A C 1
ATOM 891 O O . ALA A 1 113 ? 20.956 -12.059 11.567 1.00 75.81 113 ALA A O 1
ATOM 892 N N . ARG A 1 114 ? 18.934 -12.514 10.718 1.00 74.88 114 ARG A N 1
ATOM 893 C CA . ARG A 1 114 ? 19.449 -13.275 9.561 1.00 74.88 114 ARG A CA 1
ATOM 894 C C . ARG A 1 114 ? 20.165 -12.385 8.544 1.00 74.88 114 ARG A C 1
ATOM 896 O O . ARG A 1 114 ? 21.167 -12.804 7.963 1.00 74.88 114 ARG A O 1
ATOM 903 N N . ALA A 1 115 ? 19.659 -11.180 8.316 1.00 74.88 115 ALA A N 1
ATOM 904 C CA . ALA A 1 115 ? 20.211 -10.206 7.388 1.00 74.88 115 ALA A CA 1
ATOM 905 C C . ALA A 1 115 ? 21.530 -9.645 7.923 1.00 74.88 115 ALA A C 1
ATOM 907 O O . ALA A 1 115 ? 22.522 -9.665 7.200 1.00 74.88 115 ALA A O 1
ATOM 908 N N . GLN A 1 116 ? 21.590 -9.253 9.198 1.00 66.88 116 GLN A N 1
ATOM 909 C CA . GLN A 1 116 ? 22.826 -8.815 9.850 1.00 66.88 116 GLN A CA 1
ATOM 910 C C . GLN A 1 116 ? 23.868 -9.929 9.888 1.00 66.88 116 GLN A C 1
ATOM 912 O O . GLN A 1 116 ? 25.012 -9.677 9.518 1.00 66.88 116 GLN A O 1
ATOM 917 N N . ALA A 1 117 ? 23.491 -11.173 10.200 1.00 64.94 117 ALA A N 1
ATOM 918 C CA . ALA A 1 117 ? 24.417 -12.305 10.130 1.00 64.94 117 ALA A CA 1
ATOM 919 C C . ALA A 1 117 ? 24.972 -12.526 8.706 1.00 64.94 117 ALA A C 1
ATOM 921 O O . ALA A 1 117 ? 26.157 -12.820 8.529 1.00 64.94 117 ALA A O 1
ATOM 922 N N . ARG A 1 118 ? 24.143 -12.337 7.668 1.00 66.69 118 ARG A N 1
ATOM 923 C CA . ARG A 1 118 ? 24.553 -12.459 6.259 1.00 66.69 118 ARG A CA 1
ATOM 924 C C . ARG A 1 118 ? 25.439 -11.290 5.808 1.00 66.69 118 ARG A C 1
ATOM 926 O O . ARG A 1 118 ? 26.421 -11.522 5.106 1.00 66.69 118 ARG A O 1
ATOM 933 N N . VAL A 1 119 ? 25.142 -10.060 6.228 1.00 67.88 119 VAL A N 1
ATOM 934 C CA . VAL A 1 119 ? 25.953 -8.862 5.941 1.00 67.88 119 VAL A CA 1
ATOM 935 C C . VAL A 1 119 ? 27.297 -8.929 6.664 1.00 67.88 119 VAL A C 1
ATOM 937 O O . VAL A 1 119 ? 28.325 -8.652 6.051 1.00 67.88 119 VAL A O 1
ATOM 940 N N . HIS A 1 120 ? 27.321 -9.366 7.924 1.00 63.94 120 HIS A N 1
ATOM 941 C CA . HIS A 1 120 ? 28.553 -9.506 8.698 1.00 63.94 120 HIS A CA 1
ATOM 942 C C . HIS A 1 120 ? 29.465 -10.604 8.127 1.00 63.94 120 HIS A C 1
ATOM 944 O O . HIS A 1 120 ? 30.676 -10.404 8.045 1.00 63.94 120 HIS A O 1
ATOM 950 N N . ARG A 1 121 ? 28.905 -11.725 7.635 1.00 60.91 121 ARG A N 1
ATOM 951 C CA . ARG A 1 121 ? 29.674 -12.729 6.872 1.00 60.91 121 ARG A CA 1
ATOM 952 C C . ARG A 1 121 ? 30.190 -12.191 5.535 1.00 60.91 121 ARG A C 1
ATOM 954 O O . ARG A 1 121 ? 31.336 -12.450 5.191 1.00 60.91 121 ARG A O 1
ATOM 961 N N . ARG A 1 122 ? 29.386 -11.421 4.788 1.00 60.28 122 ARG A N 1
ATOM 962 C CA . ARG A 1 122 ? 29.836 -10.807 3.522 1.00 60.28 122 ARG A CA 1
ATOM 963 C C . ARG A 1 122 ? 30.959 -9.790 3.733 1.00 60.28 122 ARG A C 1
ATOM 965 O O . ARG A 1 122 ? 31.902 -9.790 2.955 1.00 60.28 122 ARG A O 1
ATOM 972 N N . ARG A 1 123 ? 30.904 -8.988 4.804 1.00 60.06 123 ARG A N 1
ATOM 973 C CA . ARG A 1 123 ? 31.990 -8.065 5.178 1.00 60.06 123 ARG A CA 1
ATOM 974 C C . ARG A 1 123 ? 33.262 -8.799 5.616 1.00 60.06 123 ARG A C 1
ATOM 976 O O . ARG A 1 123 ? 34.342 -8.343 5.273 1.00 60.06 123 ARG A O 1
ATOM 983 N N . ALA A 1 124 ? 33.149 -9.943 6.297 1.00 60.78 124 ALA A N 1
ATOM 984 C CA . ALA A 1 124 ? 34.303 -10.759 6.694 1.00 60.78 124 ALA A CA 1
ATOM 985 C C . ALA A 1 124 ? 35.008 -11.454 5.508 1.00 60.78 124 ALA A C 1
ATOM 987 O O . ALA A 1 124 ? 36.206 -11.706 5.574 1.00 60.78 124 ALA A O 1
ATOM 988 N N . CYS A 1 125 ? 34.288 -11.737 4.416 1.00 55.16 125 CYS A N 1
ATOM 989 C CA . CYS A 1 125 ? 34.862 -12.275 3.176 1.00 55.16 125 CYS A CA 1
ATOM 990 C C . CYS A 1 125 ? 35.263 -11.194 2.157 1.00 55.16 125 CYS A C 1
ATOM 992 O O . CYS A 1 125 ? 35.728 -11.544 1.074 1.00 5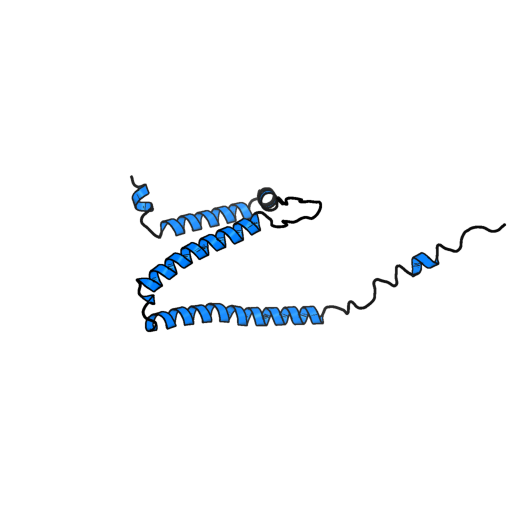5.16 125 CYS A O 1
ATOM 994 N N . GLN A 1 126 ? 35.076 -9.903 2.457 1.00 56.09 126 GLN A N 1
ATOM 995 C CA . GLN A 1 126 ? 35.535 -8.824 1.586 1.00 56.09 126 GLN A CA 1
ATOM 996 C C . GLN A 1 126 ? 37.054 -8.671 1.790 1.00 56.09 126 GLN A C 1
ATOM 998 O O . GLN A 1 126 ? 37.471 -8.248 2.870 1.00 56.09 126 GLN A O 1
ATOM 1003 N N . PRO A 1 127 ? 37.906 -9.017 0.805 1.00 56.94 127 PRO A N 1
ATOM 1004 C CA . PRO A 1 127 ? 39.340 -8.813 0.944 1.00 56.94 127 PRO A CA 1
ATOM 1005 C C . PRO A 1 127 ? 39.628 -7.311 1.106 1.00 56.94 127 PRO A C 1
ATOM 1007 O O . PRO A 1 127 ? 38.891 -6.484 0.554 1.00 56.94 127 PRO A O 1
ATOM 1010 N N . PRO A 1 128 ? 40.679 -6.932 1.850 1.00 53.28 128 PRO A N 1
ATOM 1011 C CA . PRO A 1 128 ? 41.010 -5.533 2.081 1.00 53.28 128 PRO A CA 1
ATOM 1012 C C . PRO A 1 128 ? 41.266 -4.824 0.742 1.00 53.28 128 PRO A C 1
ATOM 1014 O O . PRO A 1 128 ? 42.272 -5.057 0.079 1.00 53.28 128 PRO A O 1
ATOM 1017 N N . GLN A 1 129 ? 40.362 -3.921 0.352 1.00 58.50 129 GLN A N 1
ATOM 1018 C CA . GLN A 1 129 ? 40.489 -3.027 -0.811 1.00 58.50 129 GLN A CA 1
ATOM 1019 C C . GLN A 1 129 ? 41.422 -1.834 -0.513 1.00 58.50 129 GLN A C 1
ATOM 1021 O O . GLN A 1 129 ? 41.219 -0.726 -1.005 1.00 58.50 129 GLN A O 1
ATOM 1026 N N . HIS A 1 130 ? 42.464 -2.036 0.297 1.00 54.16 130 HIS A N 1
ATOM 1027 C CA . HIS A 1 130 ? 43.533 -1.056 0.457 1.00 54.16 130 HIS A CA 1
ATOM 1028 C C . HIS A 1 130 ? 44.676 -1.396 -0.509 1.00 54.16 130 HIS A C 1
ATOM 1030 O O . HIS A 1 130 ? 45.523 -2.237 -0.232 1.00 54.16 130 HIS A O 1
ATOM 1036 N N . GLY A 1 131 ? 44.721 -0.692 -1.647 1.00 53.12 131 GLY A N 1
ATOM 1037 C CA . GLY A 1 131 ? 46.013 -0.311 -2.232 1.00 53.12 131 GLY A CA 1
ATOM 1038 C C . GLY A 1 131 ? 46.507 -0.985 -3.519 1.00 53.12 131 GLY A C 1
ATOM 1039 O O . GLY A 1 131 ? 47.710 -0.930 -3.764 1.00 53.12 131 GLY A O 1
ATOM 1040 N N . THR A 1 132 ? 45.670 -1.553 -4.395 1.00 57.78 132 THR A N 1
ATOM 1041 C CA . THR A 1 132 ? 46.173 -2.212 -5.631 1.00 57.78 132 THR A CA 1
ATOM 1042 C C . THR A 1 132 ? 45.684 -1.626 -6.961 1.00 57.78 132 THR A C 1
ATOM 1044 O O . THR A 1 132 ? 45.778 -2.290 -7.987 1.00 57.78 132 THR A O 1
ATOM 1047 N N . ALA A 1 133 ? 45.259 -0.357 -7.016 1.00 53.06 133 ALA A N 1
ATOM 1048 C CA . ALA A 1 133 ? 44.888 0.291 -8.290 1.00 53.06 133 ALA A CA 1
ATOM 1049 C C . ALA A 1 133 ? 45.870 1.370 -8.796 1.00 53.06 133 ALA A C 1
ATOM 1051 O O . ALA A 1 133 ? 45.784 1.770 -9.955 1.00 53.06 133 ALA A O 1
ATOM 1052 N N . ASN A 1 134 ? 46.843 1.820 -7.990 1.00 55.84 134 ASN A N 1
ATOM 1053 C CA . ASN A 1 134 ? 47.748 2.914 -8.396 1.00 55.84 134 ASN A CA 1
ATOM 1054 C C . ASN A 1 134 ? 49.139 2.444 -8.884 1.00 55.84 134 ASN A C 1
ATOM 1056 O O . ASN A 1 134 ? 49.860 3.173 -9.564 1.00 55.84 134 ASN A O 1
ATOM 1060 N N . ARG A 1 135 ? 49.539 1.190 -8.622 1.00 57.03 135 ARG A N 1
ATOM 1061 C CA . ARG A 1 135 ? 50.888 0.715 -9.000 1.00 57.03 135 ARG A CA 1
ATOM 1062 C C . ARG A 1 135 ? 51.037 0.356 -10.485 1.00 57.03 135 ARG A C 1
ATOM 1064 O O . ARG A 1 135 ? 52.148 0.397 -11.004 1.00 57.03 135 ARG A O 1
ATOM 1071 N N . ARG A 1 136 ? 49.939 0.073 -11.203 1.00 55.03 136 ARG A N 1
ATOM 1072 C CA . ARG A 1 136 ? 49.983 -0.256 -12.646 1.00 55.03 136 ARG A CA 1
ATOM 1073 C C . ARG A 1 136 ? 50.059 0.960 -13.575 1.00 55.03 136 ARG A C 1
ATOM 1075 O O . ARG A 1 136 ? 50.552 0.811 -14.689 1.00 55.03 136 ARG A O 1
ATOM 1082 N N . ARG A 1 137 ? 49.652 2.160 -13.137 1.00 53.91 137 ARG A N 1
ATOM 1083 C CA . ARG A 1 137 ? 49.822 3.388 -13.943 1.00 53.91 137 ARG A CA 1
ATOM 1084 C C . ARG A 1 137 ? 51.244 3.956 -13.871 1.00 53.91 137 ARG A C 1
ATOM 1086 O O . ARG A 1 137 ? 51.736 4.475 -14.867 1.00 53.91 137 ARG A O 1
ATOM 1093 N N . ARG A 1 138 ? 51.957 3.771 -12.752 1.00 54.03 138 ARG A N 1
ATOM 1094 C CA . ARG A 1 138 ? 53.325 4.300 -12.578 1.00 54.03 138 ARG A CA 1
ATOM 1095 C C . ARG A 1 138 ? 54.399 3.551 -13.385 1.00 54.03 138 ARG A C 1
ATOM 1097 O O . ARG A 1 138 ? 55.397 4.153 -13.755 1.00 54.03 138 ARG A O 1
ATOM 1104 N N . GLY A 1 139 ? 54.177 2.276 -13.719 1.00 49.59 139 GLY A N 1
ATOM 1105 C CA . GLY A 1 139 ? 55.113 1.471 -14.521 1.00 49.59 139 GLY A CA 1
ATOM 1106 C C . GLY A 1 139 ? 55.046 1.698 -16.038 1.00 49.59 139 GLY A C 1
ATOM 1107 O O . GLY A 1 139 ? 56.023 1.427 -16.729 1.00 49.59 139 GLY A O 1
ATOM 1108 N N . ARG A 1 140 ? 53.927 2.214 -16.574 1.00 56.94 140 ARG A N 1
ATOM 1109 C CA . ARG A 1 140 ? 53.822 2.561 -18.007 1.00 56.94 140 ARG A CA 1
ATOM 1110 C C . ARG A 1 140 ? 54.386 3.945 -18.322 1.00 56.94 140 ARG A C 1
ATOM 1112 O O . ARG A 1 140 ? 54.966 4.116 -19.385 1.00 56.94 140 ARG A O 1
ATOM 1119 N N . ASN A 1 141 ? 54.299 4.894 -17.388 1.00 52.12 141 ASN A N 1
ATOM 1120 C CA . ASN A 1 141 ? 54.776 6.260 -17.625 1.00 52.12 141 ASN A CA 1
ATOM 1121 C C . ASN A 1 141 ? 56.306 6.418 -17.540 1.00 52.12 141 ASN A C 1
ATOM 1123 O O . ASN A 1 141 ? 56.850 7.357 -18.103 1.00 52.12 141 ASN A O 1
ATOM 1127 N N . ALA A 1 142 ? 57.018 5.490 -16.891 1.00 55.03 142 ALA A N 1
ATOM 1128 C CA . ALA A 1 142 ? 58.483 5.527 -16.805 1.00 55.03 142 ALA A CA 1
ATOM 1129 C C . ALA A 1 142 ? 59.193 4.938 -18.041 1.00 55.03 142 ALA A C 1
ATOM 1131 O O . ALA A 1 142 ? 60.399 5.097 -18.190 1.00 55.03 142 ALA A O 1
ATOM 1132 N N . ARG A 1 143 ? 58.466 4.251 -18.934 1.00 54.94 143 ARG A N 1
ATOM 1133 C CA . ARG A 1 143 ? 59.044 3.585 -20.115 1.00 54.94 143 ARG A CA 1
ATOM 1134 C C . ARG A 1 143 ? 58.847 4.377 -21.419 1.00 54.94 143 ARG A C 1
ATOM 1136 O O . ARG A 1 143 ? 59.340 3.957 -22.455 1.00 54.94 143 ARG A O 1
ATOM 1143 N N . SER A 1 144 ? 58.169 5.527 -21.361 1.00 54.03 144 SER A N 1
ATOM 1144 C CA . SER A 1 144 ? 57.859 6.364 -22.532 1.00 54.03 144 SER A CA 1
ATOM 1145 C C . SER A 1 144 ? 58.678 7.663 -22.617 1.00 54.03 144 SER A C 1
ATOM 1147 O O . SER A 1 144 ? 58.377 8.505 -23.454 1.00 54.03 144 SER A O 1
ATOM 1149 N N . GLY A 1 145 ? 59.687 7.844 -21.757 1.00 50.75 145 GLY A N 1
ATOM 1150 C CA . GLY A 1 145 ? 60.522 9.055 -21.714 1.00 50.75 145 GLY A CA 1
ATOM 1151 C C . GLY A 1 145 ? 61.954 8.886 -22.229 1.00 50.75 145 GLY A C 1
ATOM 1152 O O . GLY A 1 145 ? 62.735 9.817 -22.106 1.00 50.75 145 GLY A O 1
ATOM 1153 N N . HIS A 1 146 ? 62.328 7.717 -22.763 1.00 56.62 146 HIS A N 1
ATOM 1154 C CA . HIS A 1 146 ? 63.727 7.418 -23.092 1.00 56.62 146 HIS A CA 1
ATOM 1155 C C . HIS A 1 146 ? 63.912 6.873 -24.515 1.00 56.62 146 HIS A C 1
ATOM 1157 O O . HIS A 1 146 ? 64.589 5.870 -24.704 1.00 56.62 146 HIS A O 1
ATOM 1163 N N . ASN A 1 147 ? 63.281 7.511 -25.508 1.00 54.34 147 ASN A N 1
ATOM 1164 C CA . ASN A 1 147 ? 63.587 7.328 -26.934 1.00 54.34 147 ASN A CA 1
ATOM 1165 C C . ASN A 1 147 ? 63.223 8.595 -27.734 1.00 54.34 147 ASN A C 1
ATOM 1167 O O . ASN A 1 147 ? 62.290 8.582 -28.530 1.00 54.34 147 ASN A O 1
ATOM 1171 N N . LEU A 1 148 ? 63.961 9.690 -27.527 1.00 56.38 148 LEU A N 1
ATOM 1172 C CA . LEU A 1 148 ? 64.176 10.691 -28.576 1.00 56.38 148 LEU A CA 1
ATOM 1173 C C . LEU A 1 148 ? 65.690 10.879 -28.764 1.00 56.38 148 LEU A C 1
ATOM 1175 O O . LEU A 1 148 ? 66.348 11.533 -27.968 1.00 56.38 148 LEU A O 1
ATOM 1179 N N . HIS A 1 149 ? 66.166 10.169 -29.786 1.00 45.47 149 HIS A N 1
ATOM 1180 C CA . HIS A 1 149 ? 67.309 10.343 -30.689 1.00 45.47 149 HIS A CA 1
ATOM 1181 C C . HIS A 1 149 ? 68.680 10.899 -30.222 1.00 45.47 149 HIS A C 1
ATOM 1183 O O . HIS A 1 149 ? 68.749 11.973 -29.630 1.00 45.47 149 HIS A O 1
ATOM 1189 N N . PRO A 1 150 ? 69.789 10.235 -30.626 1.00 52.41 150 PRO A N 1
ATOM 1190 C CA . PRO A 1 150 ? 71.123 10.822 -30.698 1.00 52.41 150 PRO A CA 1
ATOM 1191 C C . PRO A 1 150 ? 71.301 11.605 -32.010 1.00 52.41 150 PRO A C 1
ATOM 1193 O O . PRO A 1 150 ? 70.832 11.144 -33.051 1.00 52.41 150 PRO A O 1
ATOM 1196 N N . THR A 1 151 ? 71.961 12.760 -31.925 1.00 46.50 151 THR A N 1
ATOM 1197 C CA . THR A 1 151 ? 72.934 13.388 -32.853 1.00 46.50 151 THR A CA 1
ATOM 1198 C C . THR A 1 151 ? 73.141 14.824 -32.408 1.00 46.50 151 THR A C 1
ATOM 1200 O O . THR A 1 151 ? 72.110 15.516 -32.250 1.00 46.50 151 THR A O 1
#